Protein AF-A0A6I5A5D0-F1 (afdb_monomer)

Radius of gyration: 26.08 Å; Cα contacts (8 Å, |Δi|>4): 73; chains: 1; bounding box: 64×25×83 Å

Mean predicted aligned error: 10.05 Å

Solvent-accessible surface area (backbone atoms only — not comparable to full-atom values): 8581 Å² total; per-residue (Å²): 133,59,73,69,58,55,51,54,52,51,51,53,52,52,52,51,50,53,51,52,50,52,53,48,52,52,50,52,52,52,52,51,51,54,51,50,52,54,50,52,53,49,51,51,34,49,52,50,30,50,56,37,45,52,50,30,47,51,53,50,54,63,46,68,75,41,99,79,75,61,69,77,75,50,48,64,41,51,50,51,31,59,47,34,50,51,52,34,48,54,53,49,52,54,54,35,58,75,67,68,38,64,65,59,51,51,58,49,47,59,50,48,47,52,43,48,48,56,62,45,53,67,66,70,45,83,83,55,75,67,92,49,52,70,58,51,50,52,50,45,50,53,36,52,51,53,49,47,50,62,70,62,74,72,122

Foldseek 3Di:
DDPVVVVVVVVVVVVVVVVVVVVVVVVVVVVVVVLVVLVVQLVVLLVQLLVLLVVLLVQLVVCVVPPDDDLVSSVVSLVSNLVSLVSSLVSQCVVCVVVVPPVSNVVLVVLSVQLNVLSCVSVVCPDDDPPCSVVSSVSNVVSSVVVVCVVVVPD

pLDDT: mean 80.41, std 9.93, range [36.44, 91.69]

Nearest PDB structures (foldseek):
  3g67-assembly1_B  TM=2.832E-01  e=8.124E+00  Thermotoga maritima

Secondary structure (DSSP, 8-state):
--HHHHHHHHHHHHHHHHHHHHHHHHHHHHHHHHHHHHHHHHHHHHHHHHHHHHHHHHHHHHHHTSSS--HHHHHHHHHHHHHHHHHHHHHHHHHHHHTT-HHHHHHHHHHHHHHHHHHHHHHH-TTS--TTHHHHHHHHHHHHHHHHHHHHTT-

Organism: NCBI:txid462910

Structure (mmCIF, N/CA/C/O backbone):
data_AF-A0A6I5A5D0-F1
#
_entry.id   AF-A0A6I5A5D0-F1
#
loop_
_atom_site.group_PDB
_atom_site.id
_atom_site.type_symbol
_atom_site.label_atom_id
_atom_site.label_alt_id
_atom_site.label_comp_id
_atom_site.label_asym_id
_atom_site.label_entity_id
_atom_site.label_seq_id
_atom_site.pdbx_PDB_ins_code
_atom_site.Cartn_x
_atom_site.Cartn_y
_atom_site.Cartn_z
_atom_site.occupancy
_atom_site.B_iso_or_equiv
_atom_site.auth_seq_id
_atom_site.auth_comp_id
_atom_site.auth_asym_id
_atom_site.auth_atom_id
_atom_site.pdbx_PDB_model_num
ATOM 1 N N . MET A 1 1 ? 44.901 6.148 -52.431 1.00 57.88 1 MET A N 1
ATOM 2 C CA . MET A 1 1 ? 44.116 5.115 -51.706 1.00 57.88 1 MET A CA 1
ATOM 3 C C . MET A 1 1 ? 43.162 4.430 -52.684 1.00 57.88 1 MET A C 1
ATOM 5 O O . MET A 1 1 ? 42.390 5.134 -53.322 1.00 57.88 1 MET A O 1
ATOM 9 N N . ASN A 1 2 ? 43.260 3.104 -52.850 1.00 72.50 2 ASN A N 1
ATOM 10 C CA . ASN A 1 2 ? 42.564 2.337 -53.899 1.00 72.50 2 ASN A CA 1
ATOM 11 C C . ASN A 1 2 ? 41.031 2.332 -53.693 1.00 72.50 2 ASN A C 1
ATOM 13 O O . ASN A 1 2 ? 40.582 2.216 -52.551 1.00 72.50 2 ASN A O 1
ATOM 17 N N . ILE A 1 3 ? 40.234 2.436 -54.765 1.00 72.88 3 ILE A N 1
ATOM 18 C CA . ILE A 1 3 ? 38.753 2.523 -54.711 1.00 72.88 3 ILE A CA 1
ATOM 19 C C . ILE A 1 3 ? 38.149 1.363 -53.898 1.00 72.88 3 ILE A C 1
ATOM 21 O O . ILE A 1 3 ? 37.241 1.567 -53.094 1.00 72.88 3 ILE A O 1
ATOM 25 N N . THR A 1 4 ? 38.718 0.164 -54.019 1.00 77.25 4 THR A N 1
ATOM 26 C CA . THR A 1 4 ? 38.316 -1.038 -53.273 1.00 77.25 4 THR A CA 1
ATOM 27 C C . THR A 1 4 ? 38.498 -0.889 -51.759 1.00 77.25 4 THR A C 1
ATOM 29 O O . THR A 1 4 ? 37.617 -1.270 -50.996 1.00 77.25 4 THR A O 1
ATOM 32 N N . LYS A 1 5 ? 39.592 -0.257 -51.304 1.00 74.88 5 LYS A N 1
ATOM 33 C CA . LYS A 1 5 ? 39.852 -0.026 -49.869 1.00 74.88 5 LYS A CA 1
ATOM 34 C C . LYS A 1 5 ? 38.870 0.988 -49.267 1.00 74.88 5 LYS A C 1
ATOM 36 O O . LYS A 1 5 ? 38.440 0.807 -48.135 1.00 74.88 5 LYS A O 1
ATOM 41 N N . LYS A 1 6 ? 38.470 2.012 -50.037 1.00 76.31 6 LYS A N 1
ATOM 42 C CA . LYS A 1 6 ? 37.436 2.985 -49.628 1.00 76.31 6 LYS A CA 1
ATOM 43 C C . LYS A 1 6 ? 36.064 2.327 -49.456 1.00 76.31 6 LYS A C 1
ATOM 45 O O . LYS A 1 6 ? 35.379 2.618 -48.484 1.00 76.31 6 LYS A O 1
ATOM 50 N N . LYS A 1 7 ? 35.685 1.427 -50.373 1.00 81.81 7 LYS A N 1
ATOM 51 C CA . LYS A 1 7 ? 34.415 0.686 -50.296 1.00 81.81 7 LYS A CA 1
ATOM 52 C C . LYS A 1 7 ? 34.365 -0.238 -49.078 1.00 81.81 7 LYS A C 1
ATOM 54 O O . LYS A 1 7 ? 33.401 -0.175 -48.331 1.00 81.81 7 LYS A O 1
ATOM 59 N N . ILE A 1 8 ? 35.427 -1.010 -48.833 1.00 83.38 8 ILE A N 1
ATOM 60 C CA . ILE A 1 8 ? 35.519 -1.904 -47.663 1.00 83.38 8 ILE A CA 1
ATOM 61 C C . ILE A 1 8 ? 35.431 -1.110 -46.351 1.00 83.38 8 ILE A C 1
ATOM 63 O O . ILE A 1 8 ? 34.683 -1.488 -45.455 1.00 83.38 8 ILE A O 1
ATOM 67 N N . PHE A 1 9 ? 36.145 0.017 -46.251 1.00 84.88 9 PHE A N 1
ATOM 68 C CA . PHE A 1 9 ? 36.090 0.882 -45.070 1.00 84.88 9 PHE A CA 1
ATOM 69 C C . PHE A 1 9 ? 34.684 1.451 -44.822 1.00 84.88 9 PHE A C 1
ATOM 71 O O . PHE A 1 9 ? 34.201 1.421 -43.693 1.00 84.88 9 PHE A O 1
ATOM 78 N N . LEU A 1 10 ? 34.003 1.920 -45.873 1.00 89.56 10 LEU A N 1
ATOM 79 C CA . LEU A 1 10 ? 32.637 2.434 -45.767 1.00 89.56 10 LEU A CA 1
ATOM 80 C C . LEU A 1 10 ? 31.646 1.344 -45.332 1.00 89.56 10 LEU A C 1
ATOM 82 O O . LEU A 1 10 ? 30.800 1.601 -44.482 1.00 89.56 10 LEU A O 1
ATOM 86 N N . THR A 1 11 ? 31.770 0.127 -45.869 1.00 88.75 11 THR A N 1
ATOM 87 C CA . THR A 1 11 ? 30.938 -1.009 -45.453 1.00 88.75 11 THR A CA 1
ATOM 88 C C . THR A 1 11 ? 31.131 -1.322 -43.971 1.00 88.75 11 THR A C 1
ATOM 90 O O . THR A 1 11 ? 30.143 -1.441 -43.257 1.00 88.75 11 THR A O 1
ATOM 93 N N . LEU A 1 12 ? 32.375 -1.373 -43.482 1.00 88.38 12 LEU A N 1
ATOM 94 C CA . LEU A 1 12 ? 32.660 -1.611 -42.062 1.00 88.38 12 LEU A CA 1
ATOM 95 C C . LEU A 1 12 ? 32.083 -0.514 -41.156 1.00 88.38 12 LEU A C 1
ATOM 97 O O . LEU A 1 12 ? 31.522 -0.827 -40.108 1.00 88.38 12 LEU A O 1
ATOM 101 N N . LEU A 1 13 ? 32.175 0.754 -41.571 1.00 90.12 13 LEU A N 1
ATOM 102 C CA . LEU A 1 13 ? 31.603 1.885 -40.836 1.00 90.12 13 LEU A CA 1
ATOM 103 C C . LEU A 1 13 ? 30.073 1.776 -40.737 1.00 90.12 13 LEU A C 1
ATOM 105 O O . LEU A 1 13 ? 29.514 1.912 -39.653 1.00 90.12 13 LEU A O 1
ATOM 109 N N . ILE A 1 14 ? 29.400 1.486 -41.856 1.00 91.19 14 ILE A N 1
ATOM 110 C CA . ILE A 1 14 ? 27.941 1.316 -41.895 1.00 91.19 14 ILE A CA 1
ATOM 111 C C . ILE A 1 14 ? 27.522 0.129 -41.025 1.00 91.19 14 ILE A C 1
ATOM 113 O O . ILE A 1 14 ? 26.602 0.260 -40.223 1.00 91.19 14 ILE A O 1
ATOM 117 N N . THR A 1 15 ? 28.211 -1.010 -41.132 1.00 91.19 15 THR A N 1
ATOM 118 C CA . THR A 1 15 ? 27.934 -2.187 -40.301 1.00 91.19 15 THR A CA 1
ATOM 119 C C . THR A 1 15 ? 28.094 -1.871 -38.813 1.00 91.19 15 THR A C 1
ATOM 121 O O . THR A 1 15 ? 27.220 -2.230 -38.029 1.00 91.19 15 THR A O 1
ATOM 124 N N . ALA A 1 16 ? 29.145 -1.147 -38.416 1.00 88.94 16 ALA A N 1
ATOM 125 C CA . ALA A 1 16 ? 29.338 -0.729 -37.028 1.00 88.94 16 ALA A CA 1
ATOM 126 C C . ALA A 1 16 ? 28.218 0.205 -36.535 1.00 88.94 16 ALA A C 1
ATOM 128 O O . ALA A 1 16 ? 27.713 0.020 -35.427 1.00 88.94 16 ALA A O 1
ATOM 129 N N . CYS A 1 17 ? 27.775 1.161 -37.360 1.00 86.62 17 CYS A N 1
ATOM 130 C CA . CYS A 1 17 ? 26.639 2.027 -37.036 1.00 86.62 17 CYS A CA 1
ATOM 131 C C . CYS A 1 17 ? 25.333 1.239 -36.877 1.00 86.62 17 CYS A C 1
ATOM 133 O O . CYS A 1 17 ? 24.607 1.465 -35.913 1.00 86.62 17 CYS A O 1
ATOM 135 N N . VAL A 1 18 ? 25.040 0.297 -37.779 1.00 91.38 18 VAL A N 1
ATOM 136 C CA . VAL A 1 18 ? 23.834 -0.541 -37.691 1.00 91.38 18 VAL A CA 1
ATOM 137 C C . VAL A 1 18 ? 23.863 -1.397 -36.427 1.00 91.38 18 VAL A C 1
ATOM 139 O O . VAL A 1 18 ? 22.879 -1.419 -35.696 1.00 91.38 18 VAL A O 1
ATOM 142 N N . ILE A 1 19 ? 24.995 -2.038 -36.116 1.00 90.88 19 ILE A N 1
ATOM 143 C CA . ILE A 1 19 ? 25.152 -2.817 -34.879 1.00 90.88 19 ILE A CA 1
ATOM 144 C C . ILE A 1 19 ? 24.943 -1.921 -33.652 1.00 90.88 19 ILE A C 1
ATOM 146 O O . ILE A 1 19 ? 24.198 -2.291 -32.749 1.00 90.88 19 ILE A O 1
ATOM 150 N N . SER A 1 20 ? 25.545 -0.728 -33.624 1.00 87.12 20 SER A N 1
ATOM 151 C CA . SER A 1 20 ? 25.390 0.222 -32.516 1.00 87.12 20 SER A CA 1
ATOM 152 C C . SER A 1 20 ? 23.936 0.665 -32.319 1.00 87.12 20 SER A C 1
ATOM 154 O O . SER A 1 20 ? 23.464 0.710 -31.181 1.00 87.12 20 SER A O 1
ATOM 156 N N . LEU A 1 21 ? 23.204 0.922 -33.407 1.00 85.62 21 LEU A N 1
ATOM 157 C CA . LEU A 1 21 ? 21.776 1.233 -33.353 1.00 85.62 21 LEU A CA 1
ATOM 158 C C . LEU A 1 21 ? 20.966 0.045 -32.827 1.00 85.62 21 LEU A C 1
ATOM 160 O O . LEU A 1 21 ? 20.177 0.225 -31.906 1.00 85.62 21 LEU A O 1
ATOM 164 N N . MET A 1 22 ? 21.204 -1.169 -33.335 1.00 89.62 22 MET A N 1
ATOM 165 C CA . MET A 1 22 ? 20.492 -2.369 -32.879 1.00 89.62 22 MET A CA 1
ATOM 166 C C . MET A 1 22 ? 20.720 -2.644 -31.389 1.00 89.62 22 MET A C 1
ATOM 168 O O . MET A 1 22 ? 19.763 -2.907 -30.665 1.00 89.62 22 MET A O 1
ATOM 172 N N . VAL A 1 23 ? 21.966 -2.540 -30.915 1.00 89.12 23 VAL A N 1
ATOM 173 C CA . VAL A 1 23 ? 22.295 -2.688 -29.489 1.00 89.12 23 VAL A CA 1
ATOM 174 C C . VAL A 1 23 ? 21.584 -1.619 -28.660 1.00 89.12 23 VAL A C 1
ATOM 176 O O . VAL A 1 23 ? 21.007 -1.945 -27.627 1.00 89.12 23 VAL A O 1
ATOM 179 N N . SER A 1 24 ? 21.555 -0.369 -29.130 1.00 85.62 24 SER A N 1
ATOM 180 C CA . SER A 1 24 ? 20.855 0.718 -28.433 1.00 85.62 24 SER A CA 1
ATOM 181 C C . SER A 1 24 ? 19.353 0.446 -28.327 1.00 85.62 24 SER A C 1
ATOM 183 O O . SER A 1 24 ? 18.794 0.562 -27.243 1.00 85.62 24 SER A O 1
ATOM 185 N N . THR A 1 25 ? 18.704 0.007 -29.411 1.00 80.81 25 THR A N 1
ATOM 186 C CA . THR A 1 25 ? 17.271 -0.327 -29.408 1.00 80.81 25 THR A CA 1
ATOM 187 C C . THR A 1 25 ? 16.954 -1.503 -28.483 1.00 80.81 25 THR A C 1
ATOM 189 O O . THR A 1 25 ? 15.971 -1.449 -27.747 1.00 80.81 25 THR A O 1
ATOM 192 N N . ILE A 1 26 ? 17.792 -2.548 -28.473 1.00 86.50 26 ILE A N 1
ATOM 193 C CA . ILE A 1 26 ? 17.627 -3.695 -27.565 1.00 86.50 26 ILE A CA 1
ATOM 194 C C . ILE A 1 26 ? 17.749 -3.246 -26.105 1.00 86.50 26 ILE A C 1
ATOM 196 O O . ILE A 1 26 ? 16.924 -3.638 -25.281 1.00 86.50 26 ILE A O 1
ATOM 200 N N . LEU A 1 27 ? 18.739 -2.409 -25.787 1.00 79.44 27 LEU A N 1
ATOM 201 C CA . LEU A 1 27 ? 18.918 -1.870 -24.438 1.00 79.44 27 LEU A CA 1
ATOM 202 C C . LEU A 1 27 ? 17.738 -0.988 -24.017 1.00 79.44 27 LEU A C 1
ATOM 204 O O . LEU A 1 27 ? 17.245 -1.143 -22.904 1.00 79.44 27 LEU A O 1
ATOM 208 N N . SER A 1 28 ? 17.244 -0.114 -24.899 1.00 77.81 28 SER A N 1
ATOM 209 C CA . SER A 1 28 ? 16.053 0.701 -24.633 1.00 77.81 28 SER A CA 1
ATOM 210 C C . SER A 1 28 ? 14.825 -0.162 -24.349 1.00 77.81 28 SER A C 1
ATOM 212 O O . SER A 1 28 ? 14.140 0.076 -23.359 1.00 77.81 28 SER A O 1
ATOM 214 N N . PHE A 1 29 ? 14.591 -1.204 -25.151 1.00 77.06 29 PHE A N 1
ATOM 215 C CA . PHE A 1 29 ? 13.474 -2.127 -24.948 1.00 77.06 29 PHE A CA 1
ATOM 216 C C . PHE A 1 29 ? 13.586 -2.901 -23.626 1.00 77.06 29 PHE A C 1
ATOM 218 O O . PHE A 1 29 ? 12.603 -3.064 -22.904 1.00 77.06 29 PHE A O 1
ATOM 225 N N . GLN A 1 30 ? 14.787 -3.370 -23.275 1.00 75.69 30 GLN A N 1
ATOM 226 C CA . GLN A 1 30 ? 15.018 -4.037 -21.991 1.00 75.69 30 GLN A CA 1
ATOM 227 C C . GLN A 1 30 ? 14.786 -3.090 -20.809 1.00 75.69 30 GLN A C 1
ATOM 229 O O . GLN A 1 30 ? 14.160 -3.488 -19.829 1.00 75.69 30 GLN A O 1
ATOM 234 N N . LEU A 1 31 ? 15.247 -1.841 -20.911 1.00 80.00 31 LEU A N 1
ATOM 235 C CA . LEU A 1 31 ? 15.060 -0.827 -19.876 1.00 80.00 31 LEU A CA 1
ATOM 236 C C . LEU A 1 31 ? 13.575 -0.486 -19.681 1.00 80.00 31 LEU A C 1
ATOM 238 O O . LEU A 1 31 ? 13.102 -0.413 -18.551 1.00 80.00 31 LEU A O 1
ATOM 242 N N . GLU A 1 32 ? 12.832 -0.325 -20.775 1.00 77.75 32 GLU A N 1
ATOM 243 C CA . GLU A 1 32 ? 11.390 -0.073 -20.749 1.00 77.75 32 GLU A CA 1
ATOM 244 C C . GLU A 1 32 ? 10.626 -1.235 -20.107 1.00 77.75 32 GLU A C 1
ATOM 246 O O . GLU A 1 32 ? 9.801 -1.020 -19.219 1.00 77.75 32 GLU A O 1
ATOM 251 N N . ARG A 1 33 ? 10.972 -2.477 -20.463 1.00 73.31 33 ARG A N 1
ATOM 252 C CA . ARG A 1 33 ? 10.374 -3.670 -19.857 1.00 73.31 33 ARG A CA 1
ATOM 253 C C . ARG A 1 33 ? 10.623 -3.745 -18.348 1.00 73.31 33 ARG A C 1
ATOM 255 O O . ARG A 1 33 ? 9.686 -4.014 -17.603 1.00 73.31 33 ARG A O 1
ATOM 262 N N . VAL A 1 34 ? 11.855 -3.502 -17.895 1.00 79.88 34 VAL A N 1
ATOM 263 C CA . VAL A 1 34 ? 12.193 -3.503 -16.458 1.00 79.88 34 VAL A CA 1
ATOM 264 C C . VAL A 1 34 ? 11.440 -2.396 -15.719 1.00 79.88 34 VAL A C 1
ATOM 266 O O . VAL A 1 34 ? 10.910 -2.634 -14.637 1.00 79.88 34 VAL A O 1
ATOM 269 N N . ASN A 1 35 ? 11.335 -1.205 -16.313 1.00 78.81 35 ASN A N 1
ATOM 270 C CA . ASN A 1 35 ? 10.581 -0.099 -15.726 1.00 78.81 35 ASN A CA 1
ATOM 271 C C . ASN A 1 35 ? 9.082 -0.414 -15.608 1.00 78.81 35 ASN A C 1
ATOM 273 O O . ASN A 1 35 ? 8.486 -0.093 -14.582 1.00 78.81 35 ASN A O 1
ATOM 277 N N . SER A 1 36 ? 8.492 -1.056 -16.623 1.00 79.00 36 SER A N 1
ATOM 278 C CA . SER A 1 36 ? 7.094 -1.507 -16.590 1.00 79.00 36 SER A CA 1
ATOM 279 C C . SER A 1 36 ? 6.866 -2.516 -15.467 1.00 79.00 36 SER A C 1
ATOM 281 O O . SER A 1 36 ? 5.967 -2.325 -14.659 1.00 79.00 36 SER A O 1
ATOM 283 N N . GLN A 1 37 ? 7.719 -3.541 -15.355 1.00 83.94 37 GLN A N 1
ATOM 284 C CA . GLN A 1 37 ? 7.596 -4.561 -14.308 1.00 83.94 37 GLN A CA 1
ATOM 285 C C . GLN A 1 37 ? 7.706 -3.964 -12.900 1.00 83.94 37 GLN A C 1
ATOM 287 O O . GLN A 1 37 ? 6.896 -4.275 -12.035 1.00 83.94 37 GLN A O 1
ATOM 292 N N . GLN A 1 38 ? 8.660 -3.055 -12.682 1.00 82.25 38 GLN A N 1
ATOM 293 C CA . GLN A 1 38 ? 8.787 -2.344 -11.406 1.00 82.25 38 GLN A CA 1
ATOM 294 C C . GLN A 1 38 ? 7.554 -1.485 -11.099 1.00 82.25 38 GLN A C 1
ATOM 296 O O . GLN A 1 38 ? 7.159 -1.365 -9.943 1.00 82.25 38 GLN A O 1
ATOM 301 N N . SER A 1 39 ? 6.946 -0.874 -12.118 1.00 82.62 39 SER A N 1
ATOM 302 C CA . SER A 1 39 ? 5.705 -0.116 -11.945 1.00 82.62 39 SER A CA 1
ATOM 303 C C . SER A 1 39 ? 4.546 -1.021 -11.528 1.00 82.62 39 SER A C 1
ATOM 305 O O . SER A 1 39 ? 3.801 -0.668 -10.618 1.00 82.62 39 SER A O 1
ATOM 307 N N . ASP A 1 40 ? 4.418 -2.194 -12.152 1.00 86.38 40 ASP A N 1
ATOM 308 C CA . ASP A 1 40 ? 3.376 -3.170 -11.824 1.00 86.38 40 ASP A CA 1
ATOM 309 C C . ASP A 1 40 ? 3.545 -3.713 -10.398 1.00 86.38 40 ASP A C 1
ATOM 311 O O . ASP A 1 40 ? 2.580 -3.757 -9.639 1.00 86.38 40 ASP A O 1
ATOM 315 N N . GLU A 1 41 ? 4.773 -4.060 -9.997 1.00 85.94 41 GLU A N 1
ATOM 316 C CA . GLU A 1 41 ? 5.091 -4.507 -8.632 1.00 85.94 41 GLU A CA 1
ATOM 317 C C . GLU A 1 41 ? 4.764 -3.435 -7.583 1.00 85.94 41 GLU A C 1
ATOM 319 O O . GLU A 1 41 ? 4.192 -3.734 -6.530 1.00 85.94 41 GLU A O 1
ATOM 324 N N . LEU A 1 42 ? 5.085 -2.168 -7.873 1.00 85.38 42 LEU A N 1
ATOM 325 C CA . LEU A 1 42 ? 4.752 -1.055 -6.989 1.00 85.38 42 LEU A CA 1
ATOM 326 C C . LEU A 1 42 ? 3.236 -0.917 -6.832 1.00 85.38 42 LEU A C 1
ATOM 328 O O . LEU A 1 42 ? 2.756 -0.848 -5.701 1.00 85.38 42 LEU A O 1
ATOM 332 N N . ASN A 1 43 ? 2.492 -0.945 -7.939 1.00 86.31 43 ASN A N 1
ATOM 333 C CA . ASN A 1 43 ? 1.034 -0.833 -7.937 1.00 86.31 43 ASN A CA 1
ATOM 334 C C . ASN A 1 43 ? 0.369 -1.995 -7.189 1.00 86.31 43 ASN A C 1
ATOM 336 O O . ASN A 1 43 ? -0.498 -1.763 -6.351 1.00 86.31 43 ASN A O 1
ATOM 340 N N . GLN A 1 44 ? 0.821 -3.231 -7.412 1.00 88.94 44 GLN A N 1
ATOM 341 C CA . GLN A 1 44 ? 0.308 -4.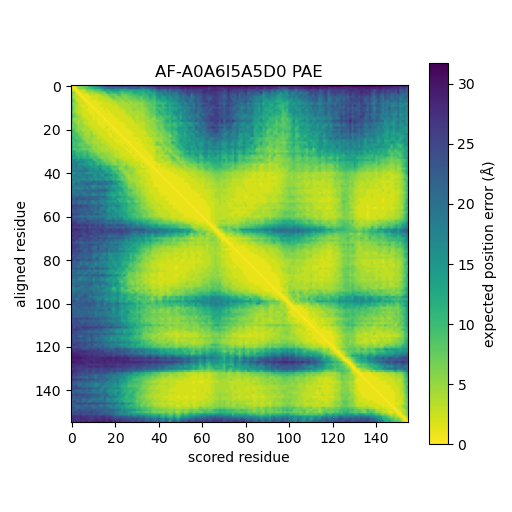407 -6.702 1.00 88.94 44 GLN A CA 1
ATOM 342 C C . GLN A 1 44 ? 0.577 -4.325 -5.197 1.00 88.94 44 GLN A C 1
ATOM 344 O O . GLN A 1 44 ? -0.307 -4.599 -4.386 1.00 88.94 44 GLN A O 1
ATOM 349 N N . SER A 1 45 ? 1.786 -3.912 -4.801 1.00 88.81 45 SER A N 1
ATOM 350 C CA . SER A 1 45 ? 2.115 -3.739 -3.382 1.00 88.81 45 SER A CA 1
ATOM 351 C C . SER A 1 45 ? 1.291 -2.628 -2.725 1.00 88.81 45 SER A C 1
ATOM 353 O O . SER A 1 45 ? 0.913 -2.749 -1.562 1.00 88.81 45 SER A O 1
ATOM 355 N N . MET A 1 46 ? 0.978 -1.572 -3.482 1.00 88.62 46 MET A N 1
ATOM 356 C CA . MET A 1 46 ? 0.145 -0.460 -3.040 1.00 88.62 46 MET A CA 1
ATOM 357 C C . MET A 1 46 ? -1.303 -0.901 -2.820 1.00 88.62 46 MET A C 1
ATOM 359 O O . MET A 1 46 ? -1.874 -0.660 -1.759 1.00 88.62 46 MET A O 1
ATOM 363 N N . GLU A 1 47 ? -1.884 -1.595 -3.798 1.00 90.00 47 GLU A N 1
ATOM 364 C CA . GLU A 1 47 ? -3.239 -2.136 -3.707 1.00 90.00 47 GLU A CA 1
ATOM 365 C C . GLU A 1 47 ? -3.357 -3.128 -2.542 1.00 90.00 47 GLU A C 1
ATOM 367 O O . GLU A 1 47 ? -4.290 -3.051 -1.742 1.00 90.00 47 GLU A O 1
ATOM 372 N N . SER A 1 48 ? -2.361 -4.003 -2.378 1.00 90.06 48 SER A N 1
ATOM 373 C CA . SER A 1 48 ? -2.289 -4.928 -1.246 1.00 90.06 48 SER A CA 1
ATOM 374 C C . SER A 1 48 ? -2.250 -4.196 0.098 1.00 90.06 48 SER A C 1
ATOM 376 O O . SER A 1 48 ? -2.933 -4.617 1.034 1.00 90.06 48 SER A O 1
ATOM 378 N N . LEU A 1 49 ? -1.475 -3.111 0.211 1.00 90.06 49 LEU A N 1
ATOM 379 C CA . LEU A 1 49 ? -1.422 -2.286 1.418 1.00 90.06 49 LEU A CA 1
ATOM 380 C C . LEU A 1 49 ? -2.793 -1.676 1.724 1.00 90.06 49 LEU A C 1
ATOM 382 O O . LEU A 1 49 ? -3.267 -1.793 2.853 1.00 90.06 49 LEU A O 1
ATOM 386 N N . TYR A 1 50 ? -3.447 -1.074 0.728 1.00 91.69 50 TYR A N 1
ATOM 387 C CA . TYR A 1 50 ? -4.759 -0.448 0.908 1.00 91.69 50 TYR A CA 1
ATOM 388 C C . TYR A 1 50 ? -5.798 -1.457 1.368 1.00 91.69 50 TYR A C 1
ATOM 390 O O . TYR A 1 50 ? -6.425 -1.250 2.403 1.00 91.69 50 TYR A O 1
ATOM 398 N N . ASN A 1 51 ? -5.914 -2.580 0.663 1.00 90.62 51 ASN A N 1
ATOM 399 C CA . ASN A 1 51 ? -6.884 -3.618 0.990 1.00 90.62 51 ASN A CA 1
ATOM 400 C C . ASN A 1 51 ? -6.660 -4.187 2.398 1.00 90.62 51 ASN A C 1
ATOM 402 O O . ASN A 1 51 ? -7.618 -4.451 3.124 1.00 90.62 51 ASN A O 1
ATOM 406 N N . THR A 1 52 ? -5.400 -4.353 2.808 1.00 90.31 52 THR A N 1
ATOM 407 C CA . THR A 1 52 ? -5.073 -4.911 4.127 1.00 90.31 52 THR A CA 1
ATOM 408 C C . THR A 1 52 ? -5.396 -3.930 5.251 1.00 90.31 52 THR A C 1
ATOM 410 O O . THR A 1 52 ? -6.043 -4.318 6.222 1.00 90.31 52 THR A O 1
ATOM 413 N N . VAL A 1 53 ? -5.015 -2.656 5.110 1.00 89.06 53 VAL A N 1
ATOM 414 C CA . VAL A 1 53 ? -5.300 -1.632 6.127 1.00 89.06 53 VAL A CA 1
ATOM 415 C C . VAL A 1 53 ? -6.798 -1.328 6.191 1.00 89.06 53 VAL A C 1
ATOM 417 O O . VAL A 1 53 ? -7.335 -1.180 7.283 1.00 89.06 53 VAL A O 1
ATOM 420 N N . GLU A 1 54 ? -7.512 -1.304 5.062 1.00 91.62 54 GLU A N 1
ATOM 421 C CA . GLU A 1 54 ? -8.977 -1.172 5.057 1.00 91.62 54 GLU A CA 1
ATOM 422 C C . GLU A 1 54 ? -9.672 -2.346 5.746 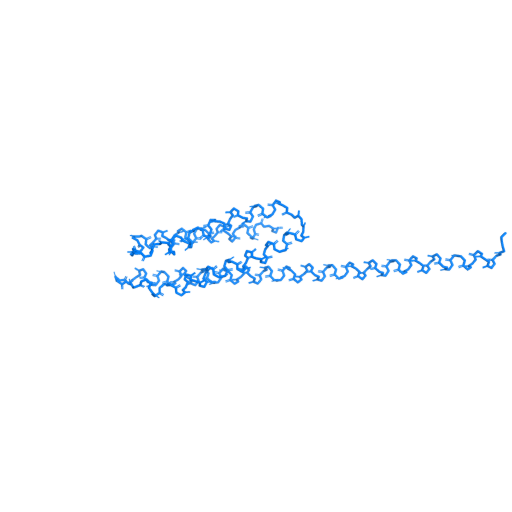1.00 91.62 54 GLU A C 1
ATOM 424 O O . GLU A 1 54 ? -10.631 -2.143 6.487 1.00 91.62 54 GLU A O 1
ATOM 429 N N . SER A 1 55 ? -9.196 -3.571 5.515 1.00 88.94 55 SER A N 1
ATOM 430 C CA . SER A 1 55 ? -9.702 -4.760 6.202 1.00 88.94 55 SER A CA 1
ATOM 431 C C . SER A 1 55 ? -9.470 -4.667 7.712 1.00 88.94 55 SER A C 1
ATOM 433 O O . SER A 1 55 ? -10.370 -4.955 8.496 1.00 88.94 55 SER A O 1
ATOM 435 N N . HIS A 1 56 ? -8.297 -4.181 8.129 1.00 88.31 56 HIS A N 1
ATOM 436 C CA . HIS A 1 56 ? -8.011 -3.927 9.536 1.00 88.31 56 HIS A CA 1
ATOM 437 C C . HIS A 1 56 ? -8.930 -2.857 10.131 1.00 88.31 56 HIS A C 1
ATOM 439 O O . HIS A 1 56 ? -9.514 -3.104 11.179 1.00 88.31 56 HIS A O 1
ATOM 445 N N . ILE A 1 57 ? -9.133 -1.724 9.448 1.00 88.69 57 ILE A N 1
ATOM 446 C CA . ILE A 1 57 ? -10.079 -0.678 9.872 1.00 88.69 57 ILE A CA 1
ATOM 447 C C . ILE A 1 57 ? -11.480 -1.264 10.072 1.00 88.69 57 ILE A C 1
ATOM 449 O O . ILE A 1 57 ? -12.077 -1.031 11.116 1.00 88.69 57 ILE A O 1
ATOM 453 N N . LYS A 1 58 ? -11.985 -2.054 9.117 1.00 88.75 58 LYS A N 1
ATOM 454 C CA . LYS A 1 58 ? -13.310 -2.687 9.224 1.00 88.75 58 LYS A CA 1
ATOM 455 C C . LYS A 1 58 ? -13.401 -3.635 10.415 1.00 88.75 58 LYS A C 1
ATOM 457 O O . LYS A 1 58 ? -14.376 -3.588 11.150 1.00 88.75 58 LYS A O 1
ATOM 462 N N . ALA A 1 59 ? -12.371 -4.449 10.640 1.00 86.06 59 ALA A N 1
ATOM 463 C CA . ALA A 1 59 ? -12.324 -5.328 11.804 1.00 86.06 59 ALA A CA 1
ATOM 464 C C . ALA A 1 59 ? -12.346 -4.529 13.117 1.00 86.06 59 ALA A C 1
ATOM 466 O O . ALA A 1 59 ? -13.030 -4.915 14.058 1.00 86.06 59 ALA A O 1
ATOM 467 N N . LEU A 1 60 ? -11.638 -3.396 13.179 1.00 85.12 60 LEU A N 1
ATOM 468 C CA . LEU A 1 60 ? -11.686 -2.503 14.336 1.00 85.12 60 LEU A CA 1
ATOM 469 C C . LEU A 1 60 ? -13.077 -1.883 14.528 1.00 85.12 60 LEU A C 1
ATOM 471 O O . LEU A 1 60 ? -13.531 -1.803 15.662 1.00 85.12 60 LEU A O 1
ATOM 475 N N . GLU A 1 61 ? -13.758 -1.474 13.455 1.00 88.06 61 GLU A N 1
ATOM 476 C CA . GLU A 1 61 ? -15.132 -0.951 13.513 1.00 88.06 61 GLU A CA 1
ATOM 477 C C . GLU A 1 61 ? -16.119 -1.998 14.037 1.00 88.06 61 GLU A C 1
ATOM 479 O O . GLU A 1 61 ? -16.887 -1.707 14.947 1.00 88.06 61 GLU A O 1
ATOM 484 N N . GLU A 1 62 ? -16.053 -3.229 13.524 1.00 86.75 62 GLU A N 1
ATOM 485 C CA . GLU A 1 62 ? -16.900 -4.338 13.983 1.00 86.75 62 GLU A CA 1
ATOM 486 C C . GLU A 1 62 ? -16.666 -4.669 15.462 1.00 86.75 62 GLU A C 1
ATOM 488 O O . GLU A 1 62 ? -17.598 -5.017 16.182 1.00 86.75 62 GLU A O 1
ATOM 493 N N . ILE A 1 63 ? -15.419 -4.560 15.921 1.00 82.12 63 ILE A N 1
ATOM 494 C CA . ILE A 1 63 ? -15.035 -4.837 17.307 1.00 82.12 63 ILE A CA 1
ATOM 495 C C . ILE A 1 63 ? -15.413 -3.683 18.243 1.00 82.12 63 ILE A C 1
ATOM 497 O O . ILE A 1 63 ? -15.725 -3.920 19.407 1.00 82.12 63 ILE A O 1
ATOM 501 N N . ASN A 1 64 ? -15.423 -2.447 17.746 1.00 81.38 64 ASN A N 1
ATOM 502 C CA . ASN A 1 64 ? -15.846 -1.269 18.501 1.00 81.38 64 ASN A CA 1
ATOM 503 C C . ASN A 1 64 ? -17.335 -1.303 18.872 1.00 81.38 64 ASN A C 1
ATOM 505 O O . ASN A 1 64 ? -17.723 -0.741 19.892 1.00 81.38 64 ASN A O 1
ATOM 509 N N . ASP A 1 65 ? -18.149 -2.014 18.088 1.00 79.50 65 ASP A N 1
ATOM 510 C CA . ASP A 1 65 ? -19.561 -2.264 18.388 1.00 79.50 65 ASP A CA 1
ATOM 511 C C . ASP A 1 65 ? -19.768 -3.341 19.483 1.00 79.50 65 ASP A C 1
ATOM 513 O O . ASP A 1 65 ? -20.906 -3.621 19.871 1.00 79.50 65 ASP A O 1
ATOM 517 N N . ILE A 1 66 ? -18.693 -3.961 19.992 1.00 80.19 66 ILE A N 1
ATOM 518 C CA . ILE A 1 66 ? -18.730 -4.996 21.034 1.00 80.19 66 ILE A CA 1
ATOM 519 C C . ILE A 1 66 ? -18.339 -4.383 22.388 1.00 80.19 66 ILE A C 1
ATOM 521 O O . ILE A 1 66 ? -17.226 -3.889 22.558 1.00 80.19 66 ILE A O 1
ATOM 525 N N . ASP A 1 67 ? -19.227 -4.490 23.385 1.00 66.69 67 ASP A N 1
ATOM 526 C CA . ASP A 1 67 ? -19.040 -3.921 24.736 1.00 66.69 67 ASP A CA 1
ATOM 527 C C . ASP A 1 67 ? -17.736 -4.377 25.431 1.00 66.69 67 ASP A C 1
ATOM 529 O O . ASP A 1 67 ? -17.107 -3.622 26.179 1.00 66.69 67 ASP A O 1
ATOM 533 N N . GLU A 1 68 ? -17.313 -5.620 25.188 1.00 70.56 68 GLU A N 1
ATOM 534 C CA . GLU A 1 68 ? -16.056 -6.182 25.678 1.00 70.56 68 GLU A CA 1
ATOM 535 C C . GLU A 1 68 ? -15.389 -7.020 24.585 1.00 70.56 68 GLU A C 1
ATOM 537 O O . GLU A 1 68 ? -15.909 -8.060 24.180 1.00 70.56 68 GLU A O 1
ATOM 542 N N . TYR A 1 69 ? -14.213 -6.588 24.128 1.00 71.94 69 TYR A N 1
ATOM 543 C CA . TYR A 1 69 ? -13.396 -7.339 23.180 1.00 71.94 69 TYR A CA 1
ATOM 544 C C . TYR A 1 69 ? -12.032 -7.699 23.767 1.00 71.94 69 TYR A C 1
ATOM 546 O O . TYR A 1 69 ? -11.458 -6.965 24.577 1.00 71.94 69 TYR A O 1
ATOM 554 N N . GLU A 1 70 ? -11.493 -8.835 23.328 1.00 73.75 70 GLU A N 1
ATOM 555 C CA . GLU A 1 70 ? -10.125 -9.240 23.634 1.00 73.75 70 GLU A CA 1
ATOM 556 C C . GLU A 1 70 ? -9.168 -8.714 22.561 1.00 73.75 70 GLU A C 1
ATOM 558 O O . GLU A 1 70 ? -9.421 -8.832 21.362 1.00 73.75 70 GLU A O 1
ATOM 563 N N . PHE A 1 71 ? -8.017 -8.185 22.976 1.00 73.12 71 PHE A N 1
ATOM 564 C CA . PHE A 1 71 ? -6.983 -7.707 22.050 1.00 73.12 71 PHE A CA 1
ATOM 565 C C . PHE A 1 71 ? -6.533 -8.786 21.045 1.00 73.12 71 PHE A C 1
ATOM 567 O O . PHE A 1 71 ? -6.270 -8.492 19.877 1.00 73.12 71 PHE A O 1
ATOM 574 N N . ASN A 1 72 ? -6.524 -10.054 21.470 1.00 78.06 72 ASN A N 1
ATOM 575 C CA . ASN A 1 72 ? -6.186 -11.205 20.626 1.00 78.06 72 ASN A CA 1
ATOM 576 C C . ASN A 1 72 ? -7.083 -11.325 19.381 1.00 78.06 72 ASN A C 1
ATOM 578 O O . ASN A 1 72 ? -6.668 -11.915 18.386 1.00 78.06 72 ASN A O 1
ATOM 582 N N . THR A 1 73 ? -8.292 -10.756 19.406 1.00 78.06 73 THR A N 1
ATOM 583 C CA . THR A 1 73 ? -9.201 -10.713 18.253 1.00 78.06 73 THR A CA 1
ATOM 584 C C . THR A 1 73 ? -8.707 -9.744 17.171 1.00 78.06 73 THR A C 1
ATOM 586 O O . THR A 1 73 ? -8.882 -10.003 15.983 1.00 78.06 73 THR A O 1
ATOM 589 N N . ILE A 1 74 ? -8.037 -8.657 17.563 1.00 76.62 74 ILE A N 1
ATOM 590 C CA . ILE A 1 74 ? -7.512 -7.615 16.663 1.00 76.62 74 ILE A CA 1
ATOM 591 C C . ILE A 1 74 ? -6.106 -7.965 16.156 1.00 76.62 74 ILE A C 1
ATOM 593 O O . ILE A 1 74 ? -5.729 -7.616 15.034 1.00 76.62 74 ILE A O 1
ATOM 597 N N . GLN A 1 75 ? -5.329 -8.671 16.975 1.00 80.56 75 GLN A N 1
ATOM 598 C CA . GLN A 1 75 ? -3.910 -8.942 16.757 1.00 80.56 75 GLN A CA 1
ATOM 599 C C . GLN A 1 75 ? -3.561 -9.506 15.354 1.00 80.56 75 GLN A C 1
ATOM 601 O O . GLN A 1 75 ? -2.598 -9.017 14.755 1.00 80.56 75 GLN A O 1
ATOM 606 N N . PRO A 1 76 ? -4.319 -10.453 14.756 1.00 84.38 76 PRO A N 1
ATOM 607 C CA . PRO A 1 76 ? -4.029 -10.940 13.403 1.00 84.38 76 PRO A CA 1
ATOM 608 C C . PRO A 1 76 ? -4.150 -9.854 12.323 1.00 84.38 76 PRO A C 1
ATOM 610 O O . PRO A 1 76 ? -3.328 -9.791 11.409 1.00 84.38 76 PRO A O 1
ATOM 613 N N . PHE A 1 77 ? -5.150 -8.973 12.429 1.00 82.69 77 PHE A N 1
ATOM 614 C CA . PHE A 1 77 ? -5.371 -7.886 11.469 1.00 82.69 77 PHE A CA 1
ATOM 615 C C . PHE A 1 77 ? -4.272 -6.824 11.552 1.00 82.69 77 PHE A C 1
ATOM 617 O O . PHE A 1 77 ? -3.806 -6.320 10.525 1.00 82.69 77 PHE A O 1
ATOM 624 N N . LEU A 1 78 ? -3.821 -6.537 12.775 1.00 82.50 78 LEU A N 1
ATOM 625 C CA . LEU A 1 78 ? -2.699 -5.644 13.024 1.00 82.50 78 LEU A CA 1
ATOM 626 C C . LEU A 1 78 ? -1.410 -6.187 12.393 1.00 82.50 78 LEU A C 1
ATOM 628 O O . LEU A 1 78 ? -0.740 -5.470 11.652 1.00 82.50 78 LEU A O 1
ATOM 632 N N . TYR A 1 79 ? -1.076 -7.460 12.627 1.00 86.44 79 TYR A N 1
ATOM 633 C CA . TYR A 1 79 ? 0.135 -8.052 12.050 1.00 86.44 79 TYR A CA 1
ATOM 634 C C . TYR A 1 79 ? 0.108 -8.095 10.526 1.00 86.44 79 TYR A C 1
ATOM 636 O O . TYR A 1 79 ? 1.114 -7.757 9.904 1.00 86.44 79 TYR A O 1
ATOM 644 N N . ASN A 1 80 ? -1.033 -8.432 9.922 1.00 86.94 80 ASN A N 1
ATOM 645 C CA . ASN A 1 80 ? -1.176 -8.399 8.468 1.00 86.94 80 ASN A CA 1
ATOM 646 C C . ASN A 1 80 ? -0.939 -6.983 7.918 1.00 86.94 80 ASN A C 1
ATOM 648 O O . ASN A 1 80 ? -0.234 -6.816 6.924 1.00 86.94 80 ASN A O 1
ATOM 652 N N . SER A 1 81 ? -1.461 -5.955 8.593 1.00 86.06 81 SER A N 1
ATOM 653 C CA . SER A 1 81 ? -1.252 -4.553 8.203 1.00 86.06 81 SER A CA 1
ATOM 654 C C . SER A 1 81 ? 0.213 -4.130 8.324 1.00 86.06 81 SER A C 1
ATOM 656 O O . SER A 1 81 ? 0.754 -3.499 7.414 1.00 86.06 81 SER A O 1
ATOM 658 N N . LEU A 1 82 ? 0.879 -4.523 9.416 1.00 87.00 82 LEU A N 1
ATOM 659 C CA . LEU A 1 82 ? 2.303 -4.266 9.644 1.00 87.00 82 LEU A CA 1
ATOM 660 C C . LEU A 1 82 ? 3.211 -5.011 8.653 1.00 87.00 82 LEU A C 1
ATOM 662 O O . LEU A 1 82 ? 4.296 -4.523 8.331 1.00 87.00 82 LEU A O 1
ATOM 666 N N . ASP A 1 83 ? 2.801 -6.178 8.163 1.00 89.62 83 ASP A N 1
ATOM 667 C CA . ASP A 1 83 ? 3.538 -6.907 7.132 1.00 89.62 83 ASP A CA 1
ATOM 668 C C . ASP A 1 83 ? 3.350 -6.265 5.750 1.00 89.62 83 ASP A C 1
ATOM 670 O O . ASP A 1 83 ? 4.327 -5.968 5.059 1.00 89.62 83 ASP A O 1
ATOM 674 N N . ALA A 1 84 ? 2.108 -5.925 5.388 1.00 87.31 84 ALA A N 1
ATOM 675 C CA . ALA A 1 84 ? 1.791 -5.266 4.123 1.00 87.31 84 ALA A CA 1
ATOM 676 C C . ALA A 1 84 ? 2.529 -3.925 3.966 1.00 87.31 84 ALA A C 1
ATOM 678 O O . ALA A 1 84 ? 3.102 -3.643 2.909 1.00 87.31 84 ALA A O 1
ATOM 679 N N . ILE A 1 85 ? 2.582 -3.118 5.031 1.00 86.56 85 ILE A N 1
ATOM 680 C CA . ILE A 1 85 ? 3.283 -1.828 5.016 1.00 86.56 85 ILE A CA 1
ATOM 681 C C . ILE A 1 85 ? 4.803 -2.007 4.880 1.00 86.56 85 ILE A C 1
ATOM 683 O O . ILE A 1 85 ? 5.429 -1.291 4.097 1.00 86.56 85 ILE A O 1
ATOM 687 N N . LYS A 1 86 ? 5.406 -3.004 5.547 1.00 87.19 86 LYS A N 1
ATOM 688 C CA . LYS A 1 86 ? 6.838 -3.331 5.397 1.00 87.19 86 LYS A CA 1
ATOM 689 C C . LYS A 1 86 ? 7.169 -3.821 3.993 1.00 87.19 86 LYS A C 1
ATOM 691 O O . LYS A 1 86 ? 8.169 -3.389 3.418 1.00 87.19 86 LYS A O 1
ATOM 696 N N . ASN A 1 87 ? 6.337 -4.695 3.431 1.00 87.62 87 ASN A N 1
ATOM 697 C CA . ASN A 1 87 ? 6.527 -5.202 2.078 1.00 87.62 87 ASN A CA 1
ATOM 698 C C . ASN A 1 87 ? 6.486 -4.054 1.056 1.00 87.62 87 ASN A C 1
ATOM 700 O O . ASN A 1 87 ? 7.398 -3.897 0.241 1.00 87.62 87 ASN A O 1
ATOM 704 N N . HIS A 1 88 ? 5.486 -3.179 1.172 1.00 87.50 88 HIS A N 1
ATOM 705 C CA . HIS A 1 88 ? 5.375 -1.997 0.326 1.00 87.50 88 HIS A CA 1
ATOM 706 C C . HIS A 1 88 ? 6.577 -1.040 0.487 1.00 87.50 88 HIS A C 1
ATOM 708 O O . HIS A 1 88 ? 7.092 -0.517 -0.508 1.00 87.50 88 HIS A O 1
ATOM 714 N N . GLN A 1 89 ? 7.098 -0.869 1.709 1.00 87.06 89 GLN A N 1
ATOM 715 C CA . GLN A 1 89 ? 8.320 -0.098 1.974 1.00 87.06 89 GLN A CA 1
ATOM 716 C C . GLN A 1 89 ? 9.538 -0.656 1.254 1.00 87.06 89 GLN A C 1
ATOM 718 O O . GLN A 1 89 ? 10.284 0.096 0.623 1.00 87.06 89 GLN A O 1
ATOM 723 N N . MET A 1 90 ? 9.745 -1.967 1.341 1.00 86.31 90 MET A N 1
ATOM 724 C CA . MET A 1 90 ? 10.882 -2.634 0.722 1.00 86.31 90 MET A CA 1
ATOM 725 C C . MET A 1 90 ? 10.858 -2.469 -0.803 1.00 86.31 90 MET A C 1
ATOM 727 O O . MET A 1 90 ? 11.871 -2.085 -1.399 1.00 86.31 90 MET A O 1
ATOM 731 N N . ILE A 1 91 ? 9.699 -2.697 -1.427 1.00 84.62 91 ILE A N 1
ATOM 732 C CA . ILE A 1 91 ? 9.504 -2.558 -2.878 1.00 84.62 91 ILE A CA 1
ATOM 733 C C . ILE A 1 91 ? 9.751 -1.108 -3.307 1.00 84.62 91 ILE A C 1
ATOM 735 O O . ILE A 1 91 ? 10.557 -0.842 -4.203 1.00 84.62 91 ILE A O 1
ATOM 739 N N . THR A 1 92 ? 9.154 -0.149 -2.598 1.00 82.19 92 THR A N 1
ATOM 740 C CA . THR A 1 92 ? 9.290 1.278 -2.913 1.00 82.19 92 THR A CA 1
ATOM 741 C C . THR A 1 92 ? 10.734 1.763 -2.792 1.00 82.19 92 THR A C 1
ATOM 743 O O . THR A 1 92 ? 11.246 2.440 -3.688 1.00 82.19 92 THR A O 1
ATOM 746 N N . LEU A 1 93 ? 11.432 1.397 -1.710 1.00 81.50 93 LEU A N 1
ATOM 747 C CA . LEU A 1 93 ? 12.834 1.771 -1.516 1.00 81.50 93 LEU A CA 1
ATOM 748 C C . LEU A 1 93 ? 13.740 1.147 -2.576 1.00 81.50 93 LEU A C 1
ATOM 750 O O . LEU A 1 93 ? 14.661 1.820 -3.038 1.00 81.50 93 LEU A O 1
ATOM 754 N N . THR A 1 94 ? 13.470 -0.090 -2.994 1.00 80.62 94 THR A N 1
ATOM 755 C CA . THR A 1 94 ? 14.217 -0.759 -4.068 1.00 80.62 94 THR A CA 1
ATOM 756 C C . THR A 1 94 ? 14.071 0.008 -5.381 1.00 80.62 94 THR A C 1
ATOM 758 O O . THR A 1 94 ? 15.067 0.374 -6.009 1.00 80.62 94 THR A O 1
ATOM 761 N N . ILE A 1 95 ? 12.839 0.345 -5.763 1.00 79.69 95 ILE A N 1
ATOM 762 C CA . ILE A 1 95 ? 12.543 1.025 -7.029 1.00 79.6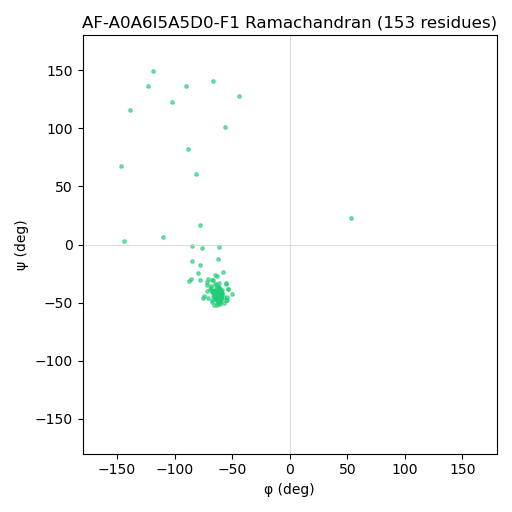9 95 ILE A CA 1
ATOM 763 C C . ILE A 1 95 ? 13.087 2.459 -7.039 1.00 79.69 95 ILE A C 1
ATOM 765 O O . ILE A 1 95 ? 13.759 2.862 -7.990 1.00 79.69 95 ILE A O 1
ATOM 769 N N . TYR A 1 96 ? 12.848 3.247 -5.988 1.00 77.50 96 TYR A N 1
ATOM 770 C CA . TYR A 1 96 ? 13.319 4.636 -5.948 1.00 77.50 96 TYR A CA 1
ATOM 771 C C . TYR A 1 96 ? 14.836 4.757 -5.777 1.00 77.50 96 TYR A C 1
ATOM 773 O O . TYR A 1 96 ? 15.430 5.695 -6.317 1.00 77.50 96 TYR A O 1
ATOM 781 N N . SER A 1 97 ? 15.484 3.800 -5.104 1.00 71.31 97 SER A N 1
ATOM 782 C CA . SER A 1 97 ? 16.952 3.746 -5.053 1.00 71.31 97 SER A CA 1
ATOM 783 C C . SER A 1 97 ? 17.541 3.456 -6.433 1.00 71.31 97 SER A C 1
ATOM 785 O O . SER A 1 97 ? 18.479 4.141 -6.841 1.00 71.31 97 SER A O 1
ATOM 787 N N . ASN A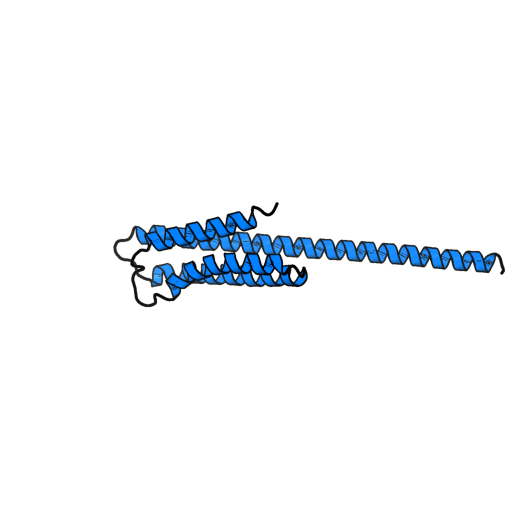 1 98 ? 16.941 2.535 -7.197 1.00 71.56 98 ASN A N 1
ATOM 788 C CA . ASN A 1 98 ? 17.348 2.250 -8.578 1.00 71.56 98 ASN A CA 1
ATOM 789 C C . ASN A 1 98 ? 17.201 3.476 -9.494 1.00 71.56 98 ASN A C 1
ATOM 791 O O . ASN A 1 98 ? 18.023 3.690 -10.382 1.00 71.56 98 ASN A O 1
ATOM 795 N N . LYS A 1 99 ? 16.197 4.326 -9.243 1.00 70.94 99 LYS A N 1
ATOM 796 C CA . LYS A 1 99 ? 15.957 5.573 -9.990 1.00 70.94 99 LYS A CA 1
ATOM 797 C C . LYS A 1 99 ? 16.775 6.774 -9.487 1.00 70.94 99 LYS A C 1
ATOM 799 O O . LYS A 1 99 ? 16.682 7.851 -10.067 1.00 70.94 99 LYS A O 1
ATOM 804 N N . SER A 1 100 ? 17.585 6.616 -8.432 1.00 74.25 100 SER A N 1
ATOM 805 C CA . SER A 1 100 ? 18.348 7.702 -7.787 1.00 74.25 100 SER A CA 1
ATOM 806 C C . SER A 1 100 ? 17.501 8.917 -7.355 1.00 74.25 100 SER A C 1
ATOM 808 O O . SER A 1 100 ? 18.030 10.018 -7.169 1.00 74.25 100 SER A O 1
ATOM 810 N N . ASP A 1 101 ? 16.193 8.737 -7.143 1.00 75.69 101 ASP A N 1
ATOM 811 C CA . ASP A 1 101 ? 15.269 9.828 -6.822 1.00 75.69 101 ASP A CA 1
ATOM 812 C C . ASP A 1 101 ? 15.202 10.081 -5.308 1.00 75.69 101 ASP A C 1
ATOM 814 O O . ASP A 1 101 ? 14.308 9.637 -4.585 1.00 75.69 101 ASP A O 1
ATOM 818 N N . ARG A 1 102 ? 16.184 10.835 -4.803 1.00 75.56 102 ARG A N 1
ATOM 819 C CA . ARG A 1 102 ? 16.293 11.153 -3.368 1.00 75.56 102 ARG A CA 1
ATOM 820 C C . ARG A 1 102 ? 15.114 11.967 -2.827 1.00 75.56 102 ARG A C 1
ATOM 822 O O . ARG A 1 102 ? 14.837 11.888 -1.631 1.00 75.56 102 ARG A O 1
ATOM 829 N N . LYS A 1 103 ? 14.442 12.762 -3.669 1.00 75.94 103 LYS A N 1
ATOM 830 C CA . LYS A 1 103 ? 13.281 13.560 -3.246 1.00 75.94 103 LYS A CA 1
ATOM 831 C C . LYS A 1 103 ? 12.062 12.661 -3.068 1.00 75.94 103 LYS A C 1
ATOM 833 O O . LYS A 1 103 ? 11.400 12.771 -2.039 1.00 75.94 103 LYS A O 1
ATOM 838 N N . ALA A 1 104 ? 11.826 11.737 -4.003 1.00 71.50 104 ALA A N 1
ATOM 839 C CA . ALA A 1 104 ? 10.764 10.743 -3.879 1.00 71.50 104 ALA A CA 1
ATOM 840 C C . ALA A 1 104 ? 10.964 9.835 -2.660 1.00 71.50 104 ALA A C 1
ATOM 842 O O . ALA A 1 104 ? 10.011 9.619 -1.917 1.00 71.50 104 ALA A O 1
ATOM 843 N N . VAL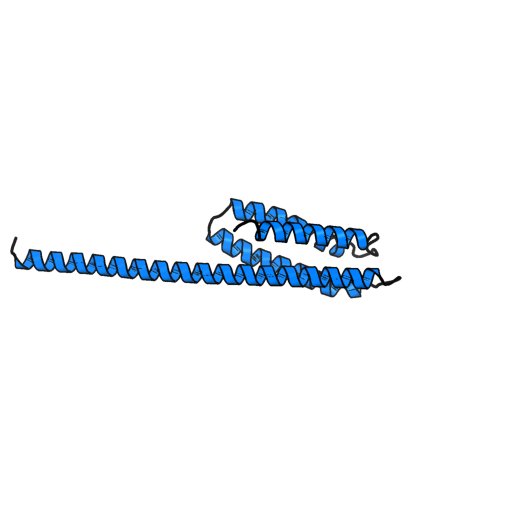 A 1 105 ? 12.199 9.386 -2.390 1.00 74.50 105 VAL A N 1
ATOM 844 C CA . VAL A 1 105 ? 12.511 8.594 -1.185 1.00 74.50 105 VAL A CA 1
ATOM 845 C C . VAL A 1 105 ? 12.191 9.362 0.097 1.00 74.50 105 VAL A C 1
ATOM 847 O O . VAL A 1 105 ? 11.629 8.784 1.024 1.00 74.50 105 VAL A O 1
ATOM 850 N N . LYS A 1 106 ? 12.556 10.650 0.182 1.00 78.44 106 LYS A N 1
ATOM 851 C CA . LYS A 1 106 ? 12.302 11.453 1.386 1.00 78.44 106 LYS A CA 1
ATOM 852 C C . LYS A 1 106 ? 10.803 11.656 1.619 1.00 78.44 106 LYS A C 1
ATOM 854 O O . LYS A 1 106 ? 10.330 11.342 2.701 1.00 78.44 106 LYS A O 1
ATOM 859 N N . ALA A 1 107 ? 10.078 12.117 0.603 1.00 72.00 107 AL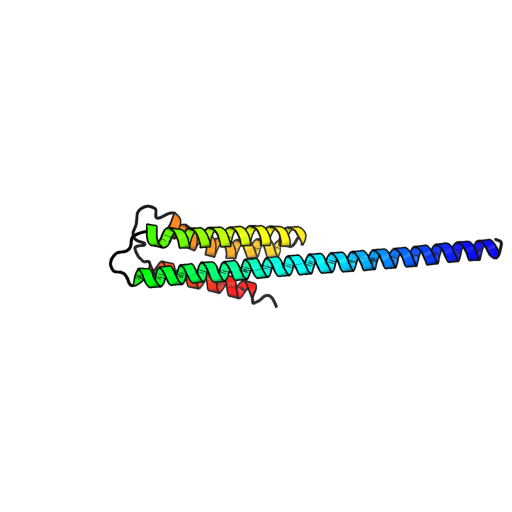A A N 1
ATOM 860 C CA . ALA A 1 107 ? 8.640 12.350 0.712 1.00 72.00 107 ALA A CA 1
ATOM 861 C C . ALA A 1 107 ? 7.871 11.055 1.031 1.00 72.00 107 ALA A C 1
ATOM 863 O O . ALA A 1 107 ? 6.981 11.058 1.869 1.00 72.00 107 ALA A O 1
ATOM 864 N N . TYR A 1 108 ? 8.274 9.926 0.438 1.00 78.62 108 TYR A N 1
ATOM 865 C CA . TYR A 1 108 ? 7.703 8.621 0.770 1.00 78.62 108 TYR A CA 1
ATOM 866 C C . TYR A 1 108 ? 7.920 8.229 2.237 1.00 78.62 108 TYR A C 1
ATOM 868 O O . TYR A 1 108 ? 7.003 7.7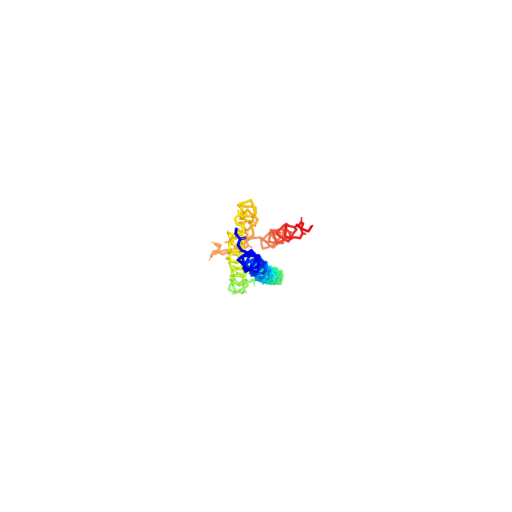27 2.877 1.00 78.62 108 TYR A O 1
ATOM 876 N N . LYS A 1 109 ? 9.122 8.458 2.783 1.00 81.00 109 LYS A N 1
ATOM 877 C CA . LYS A 1 109 ? 9.425 8.134 4.184 1.00 81.00 109 LYS A CA 1
ATOM 878 C C . LYS A 1 109 ? 8.548 8.908 5.162 1.00 81.00 109 LYS A C 1
ATOM 880 O O . LYS A 1 109 ? 8.135 8.328 6.158 1.00 81.00 109 LYS A O 1
ATOM 885 N N . ASP A 1 110 ? 8.279 10.181 4.887 1.00 79.81 110 ASP A N 1
ATOM 886 C CA . ASP A 1 110 ? 7.477 11.022 5.777 1.00 79.81 110 ASP A CA 1
ATOM 887 C C . ASP A 1 110 ? 6.026 10.505 5.867 1.00 79.81 110 ASP A C 1
ATOM 889 O O . ASP A 1 110 ? 5.514 10.321 6.970 1.00 79.81 110 ASP A O 1
ATOM 893 N N . GLU A 1 111 ? 5.406 10.165 4.732 1.00 72.12 111 GLU A N 1
ATOM 894 C CA . GLU A 1 111 ? 4.041 9.610 4.682 1.00 72.12 111 GLU A CA 1
ATOM 895 C C . GLU A 1 111 ? 3.967 8.166 5.205 1.00 72.12 111 GLU A C 1
ATOM 897 O O . GLU A 1 111 ? 3.059 7.811 5.957 1.00 72.12 111 GLU A O 1
ATOM 902 N N . PHE A 1 112 ? 4.964 7.334 4.878 1.00 85.00 112 PHE A N 1
ATOM 903 C CA . PHE A 1 112 ? 5.100 5.984 5.432 1.00 85.00 112 PHE A CA 1
ATOM 904 C C . PHE A 1 112 ? 5.160 6.012 6.963 1.00 85.00 112 PHE A C 1
ATOM 906 O O . PHE A 1 112 ? 4.492 5.218 7.620 1.00 85.00 112 PHE A O 1
ATOM 913 N N . ASN A 1 113 ? 5.948 6.928 7.538 1.00 85.00 113 ASN A N 1
ATOM 914 C CA . ASN A 1 113 ? 6.123 7.019 8.985 1.00 85.00 113 ASN A CA 1
ATOM 915 C C . ASN A 1 113 ? 4.817 7.383 9.695 1.00 85.00 113 ASN A C 1
ATOM 917 O O . ASN A 1 113 ? 4.591 6.896 10.796 1.00 85.00 113 ASN A O 1
ATOM 921 N N . GLN A 1 114 ? 3.952 8.203 9.088 1.00 84.69 114 GLN A N 1
ATOM 922 C CA . GLN A 1 114 ? 2.647 8.522 9.674 1.00 84.69 114 GLN A CA 1
ATOM 923 C C . GLN A 1 114 ? 1.777 7.267 9.794 1.00 84.69 114 GLN A C 1
ATOM 925 O O . GLN A 1 114 ? 1.326 6.948 10.893 1.00 84.69 114 GLN A O 1
ATOM 930 N N . LEU A 1 115 ? 1.616 6.516 8.699 1.00 84.31 115 LEU A N 1
ATOM 931 C CA . LEU A 1 115 ? 0.797 5.299 8.691 1.00 84.31 115 LEU A CA 1
ATOM 932 C C . LEU A 1 115 ? 1.391 4.206 9.586 1.00 84.31 115 LEU A C 1
ATOM 934 O O . LEU A 1 115 ? 0.668 3.541 10.326 1.00 84.31 115 LEU A O 1
ATOM 938 N N . TRP A 1 116 ? 2.716 4.061 9.559 1.00 87.19 116 TRP A N 1
ATOM 939 C CA . TRP A 1 116 ? 3.447 3.143 10.423 1.00 87.19 116 TRP A CA 1
ATOM 940 C C . TRP A 1 116 ? 3.245 3.464 11.903 1.00 87.19 116 TRP A C 1
ATOM 942 O O . TRP A 1 116 ? 2.970 2.559 12.684 1.00 87.19 116 TRP A O 1
ATOM 952 N N . ASN A 1 117 ? 3.370 4.734 12.293 1.00 86.31 117 ASN A N 1
ATOM 953 C CA . ASN A 1 117 ? 3.244 5.135 13.690 1.00 86.31 117 ASN A CA 1
ATOM 954 C C . ASN A 1 117 ? 1.840 4.862 14.219 1.00 86.31 117 ASN A C 1
ATOM 956 O O . ASN A 1 117 ? 1.727 4.250 15.273 1.00 86.31 117 ASN A O 1
ATOM 960 N N . VAL A 1 118 ? 0.798 5.221 13.461 1.00 82.81 118 VAL A N 1
ATOM 961 C CA . VAL A 1 118 ? -0.588 4.956 13.868 1.00 82.81 118 VAL A CA 1
ATOM 962 C C . VAL A 1 118 ? -0.817 3.451 14.030 1.00 82.81 118 VAL A C 1
ATOM 964 O O . VAL A 1 118 ? -1.264 3.022 15.085 1.00 82.81 118 VAL A O 1
ATOM 967 N N . LEU A 1 119 ? -0.429 2.616 13.057 1.00 80.50 119 LEU A N 1
ATOM 968 C CA . LEU A 1 119 ? -0.549 1.154 13.194 1.00 80.50 119 LEU A CA 1
ATOM 969 C C . LEU A 1 119 ? 0.247 0.609 14.393 1.00 80.50 119 LEU A C 1
ATOM 971 O O . LEU A 1 119 ? -0.216 -0.275 15.107 1.00 80.50 119 LEU A O 1
ATOM 975 N N . ASN A 1 120 ? 1.448 1.130 14.632 1.00 81.38 120 ASN A N 1
ATOM 976 C CA . ASN A 1 120 ? 2.330 0.641 15.687 1.00 81.38 120 ASN A CA 1
ATOM 977 C C . ASN A 1 120 ? 1.939 1.137 17.093 1.00 81.38 120 ASN A C 1
ATOM 979 O O . ASN A 1 120 ? 2.362 0.534 18.077 1.00 81.38 120 ASN A O 1
ATOM 983 N N . GLU A 1 121 ? 1.132 2.195 17.213 1.00 77.25 121 GLU A N 1
ATOM 984 C CA . GLU A 1 121 ? 0.559 2.641 18.493 1.00 77.25 121 GLU A CA 1
ATOM 985 C C . GLU A 1 121 ? -0.287 1.527 19.128 1.00 77.25 121 GLU A C 1
ATOM 987 O O . GLU A 1 121 ? -0.096 1.219 20.301 1.00 77.25 121 GLU A O 1
ATOM 992 N N . VAL A 1 122 ? -1.092 0.812 18.333 1.00 67.81 122 VAL A N 1
ATOM 993 C CA . VAL A 1 122 ? -1.884 -0.342 18.807 1.00 67.81 122 VAL A CA 1
ATOM 994 C C . VAL A 1 122 ? -1.006 -1.523 19.206 1.00 67.81 122 VAL A C 1
ATOM 996 O O . VAL A 1 122 ? -1.364 -2.296 20.089 1.00 67.81 122 VAL A O 1
ATOM 999 N N . HIS A 1 123 ? 0.155 -1.681 18.567 1.00 67.06 123 HIS A N 1
ATOM 1000 C CA . HIS A 1 123 ? 1.074 -2.769 18.891 1.00 67.06 123 HIS A CA 1
ATOM 1001 C C . HIS A 1 123 ? 1.773 -2.566 20.242 1.00 67.06 123 HIS A C 1
ATOM 1003 O O . HIS A 1 123 ? 2.031 -3.539 20.945 1.00 67.06 123 HIS A O 1
ATOM 1009 N N . ASN A 1 124 ? 2.082 -1.315 20.597 1.00 63.09 124 ASN A N 1
ATOM 1010 C CA . ASN A 1 124 ? 2.827 -0.986 21.815 1.00 63.09 124 ASN A CA 1
ATOM 1011 C C . ASN A 1 124 ? 1.938 -0.867 23.062 1.00 63.09 124 ASN A C 1
ATOM 1013 O O . ASN A 1 124 ? 2.458 -0.873 24.179 1.00 63.09 124 ASN A O 1
ATOM 1017 N N . GLU A 1 125 ? 0.616 -0.786 22.906 1.00 59.69 125 GLU A N 1
ATOM 1018 C CA . GLU A 1 125 ? -0.338 -0.868 24.016 1.00 59.69 125 GLU A CA 1
ATOM 1019 C C . GLU A 1 125 ? -0.595 -2.331 24.412 1.00 59.69 125 GLU A C 1
ATOM 1021 O O . GLU A 1 125 ? -1.715 -2.826 24.395 1.00 59.69 125 GLU A O 1
ATOM 1026 N N . GLU A 1 126 ? 0.462 -3.034 24.825 1.00 49.53 126 GLU A N 1
ATOM 1027 C CA . GLU A 1 126 ? 0.441 -4.451 25.230 1.00 49.53 126 GLU A CA 1
ATOM 1028 C C . GLU A 1 126 ? -0.469 -4.753 26.446 1.00 49.53 126 GLU A C 1
ATOM 1030 O O . GLU A 1 126 ? -0.574 -5.903 26.861 1.00 49.53 126 GLU A O 1
ATOM 1035 N N . ASN A 1 127 ? -1.117 -3.744 27.047 1.00 49.91 127 ASN A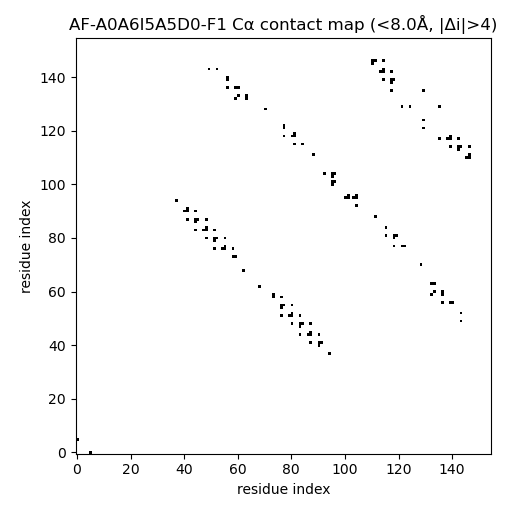 N 1
ATOM 1036 C CA . ASN A 1 127 ? -1.866 -3.888 28.300 1.00 49.91 127 ASN A CA 1
ATOM 1037 C C . ASN A 1 127 ? -3.156 -3.063 28.430 1.00 49.91 127 ASN A C 1
ATOM 1039 O O . ASN A 1 127 ? -3.787 -3.139 29.483 1.00 49.91 127 ASN A O 1
ATOM 1043 N N . ASN A 1 128 ? -3.593 -2.314 27.415 1.00 51.34 128 ASN A N 1
ATOM 1044 C CA . ASN A 1 128 ? -4.804 -1.503 27.533 1.00 51.34 128 ASN A CA 1
ATOM 1045 C C . ASN A 1 128 ? -5.810 -1.878 26.445 1.00 51.34 128 ASN A C 1
ATOM 1047 O O . ASN A 1 128 ? -5.465 -2.018 25.275 1.00 51.34 128 ASN A O 1
ATOM 1051 N N . LYS A 1 129 ? -7.088 -2.003 26.836 1.00 56.47 129 LYS A N 1
ATOM 1052 C CA . LYS A 1 129 ? -8.194 -1.712 25.915 1.00 56.47 129 LYS A CA 1
ATOM 1053 C C . LYS A 1 129 ? -7.800 -0.413 25.220 1.00 56.47 129 LYS A C 1
ATOM 1055 O O . LYS A 1 129 ? -7.454 0.515 25.947 1.00 56.47 129 LYS A O 1
ATOM 1060 N N . ILE A 1 130 ? -7.814 -0.348 23.889 1.00 61.53 130 ILE A N 1
ATOM 1061 C CA . ILE A 1 130 ? -7.571 0.918 23.192 1.00 61.53 130 ILE A CA 1
ATOM 1062 C C . ILE A 1 130 ? -8.618 1.876 23.765 1.00 61.53 130 ILE A C 1
ATOM 1064 O O . ILE A 1 130 ? -9.801 1.751 23.446 1.00 61.53 130 ILE A O 1
ATOM 1068 N N . GLU A 1 131 ? -8.212 2.753 24.694 1.00 58.47 131 GLU A N 1
ATOM 1069 C CA . GLU A 1 131 ? -9.130 3.515 25.565 1.00 58.47 131 GLU A CA 1
ATOM 1070 C C . GLU A 1 131 ? -10.029 4.437 24.730 1.00 58.47 131 GLU A C 1
ATOM 1072 O O . GLU A 1 131 ? -11.033 4.966 25.202 1.00 58.47 131 GLU A O 1
ATOM 1077 N N . ASN A 1 132 ? -9.666 4.598 23.457 1.00 73.75 132 ASN A N 1
ATOM 1078 C CA . ASN A 1 132 ? -10.405 5.315 22.451 1.00 73.75 132 ASN A CA 1
ATOM 1079 C C . ASN A 1 132 ? -10.223 4.663 21.066 1.00 73.75 132 ASN A C 1
ATOM 1081 O O . ASN A 1 132 ? -9.566 5.221 20.181 1.00 73.75 132 ASN A O 1
ATOM 1085 N N . LEU A 1 133 ? -10.768 3.452 20.899 1.00 78.69 133 LEU A N 1
ATOM 1086 C CA . LEU A 1 133 ? -10.742 2.703 19.635 1.00 78.69 133 LEU A CA 1
ATOM 1087 C C . LEU A 1 133 ? -11.307 3.533 18.469 1.00 78.69 133 LEU A C 1
ATOM 1089 O O . LEU A 1 133 ? -10.711 3.561 17.393 1.00 78.69 133 LEU A O 1
ATOM 1093 N N . ASP A 1 134 ? -12.355 4.321 18.717 1.00 82.44 134 ASP A N 1
ATOM 1094 C CA . ASP A 1 134 ? -12.894 5.312 17.778 1.00 82.44 134 ASP A CA 1
ATOM 1095 C C . ASP A 1 134 ? -11.847 6.318 17.281 1.00 82.44 134 ASP A C 1
ATOM 1097 O O . ASP A 1 134 ? -11.731 6.586 16.079 1.00 82.44 134 ASP A O 1
ATOM 1101 N N . ASN A 1 135 ? -11.064 6.899 18.195 1.00 84.75 135 ASN A N 1
ATOM 1102 C CA . ASN A 1 135 ? -10.013 7.841 17.823 1.00 84.75 135 ASN A CA 1
ATOM 1103 C C . ASN A 1 135 ? -8.910 7.154 17.016 1.00 84.75 135 ASN A C 1
ATOM 1105 O O . ASN A 1 135 ? -8.445 7.724 16.028 1.00 84.75 135 ASN A O 1
ATOM 1109 N N . HIS A 1 136 ? -8.541 5.929 17.388 1.00 83.00 136 HIS A N 1
ATOM 1110 C CA . HIS A 1 136 ? -7.552 5.158 16.648 1.00 83.00 136 HIS A CA 1
ATOM 1111 C C . HIS A 1 136 ? -8.032 4.842 15.218 1.00 83.00 136 HIS A C 1
ATOM 1113 O O . HIS A 1 136 ? -7.328 5.136 14.251 1.00 83.00 136 HIS A O 1
ATOM 1119 N N . ILE A 1 137 ? -9.270 4.359 15.056 1.00 87.19 137 ILE A N 1
ATOM 1120 C CA . ILE A 1 137 ? -9.901 4.132 13.744 1.00 87.19 137 ILE A CA 1
ATOM 1121 C C . ILE A 1 137 ? -9.876 5.416 12.906 1.00 87.19 137 ILE A C 1
ATOM 1123 O O . ILE A 1 137 ? -9.527 5.395 11.723 1.00 87.19 137 ILE A O 1
ATOM 1127 N N . LYS A 1 138 ? -10.215 6.560 13.512 1.00 89.56 138 LYS A N 1
ATOM 1128 C CA . LYS A 1 138 ? -10.217 7.859 12.830 1.00 89.56 138 LYS A CA 1
ATOM 1129 C C . LYS A 1 138 ? -8.818 8.286 12.382 1.00 89.56 138 LYS A C 1
ATOM 1131 O O . LYS A 1 138 ? -8.665 8.775 11.258 1.00 89.56 138 LYS A O 1
ATOM 1136 N N . GLN A 1 139 ? -7.806 8.114 13.231 1.00 88.06 139 GLN A N 1
ATOM 1137 C CA . GLN A 1 139 ? -6.409 8.395 12.890 1.00 88.06 139 GLN A CA 1
ATOM 1138 C C . GLN A 1 139 ? -5.926 7.488 11.757 1.00 88.06 139 GLN A C 1
ATOM 1140 O O . GLN A 1 139 ? -5.301 7.977 10.816 1.00 88.06 139 GLN A O 1
ATOM 1145 N N . LEU A 1 140 ? -6.276 6.200 11.799 1.00 87.75 140 LEU A N 1
ATOM 1146 C CA . LEU A 1 140 ? -5.873 5.225 10.792 1.00 87.75 140 LEU A CA 1
ATOM 1147 C C . LEU A 1 140 ? -6.518 5.512 9.432 1.00 87.75 140 LEU A C 1
ATOM 1149 O O . LEU A 1 140 ? -5.815 5.537 8.423 1.00 87.75 140 LEU A O 1
ATOM 1153 N N . LYS A 1 141 ? -7.818 5.835 9.402 1.00 90.31 141 LYS A N 1
ATOM 1154 C CA . LYS A 1 141 ? -8.510 6.303 8.187 1.00 90.31 141 LYS A CA 1
ATOM 1155 C C . LYS A 1 141 ? -7.854 7.550 7.607 1.00 90.31 141 LYS A C 1
ATOM 1157 O O . LYS A 1 141 ? -7.502 7.569 6.435 1.00 90.31 141 LYS A O 1
ATOM 1162 N N . THR A 1 142 ? -7.624 8.561 8.447 1.00 90.56 142 THR A N 1
ATOM 1163 C CA . THR A 1 142 ? -6.995 9.821 8.020 1.00 90.56 142 THR A CA 1
ATOM 1164 C C . THR A 1 142 ? -5.601 9.573 7.442 1.00 90.56 142 THR A C 1
ATOM 1166 O O . THR A 1 142 ? -5.253 10.116 6.396 1.00 90.56 142 THR A O 1
ATOM 1169 N N . SER A 1 143 ? -4.801 8.732 8.100 1.00 88.38 143 SER A N 1
ATOM 1170 C CA . SER A 1 143 ? -3.455 8.409 7.638 1.00 88.38 143 SER A CA 1
ATOM 1171 C C . SER A 1 143 ? -3.466 7.606 6.335 1.00 88.38 143 SER A C 1
ATOM 1173 O O . SER A 1 1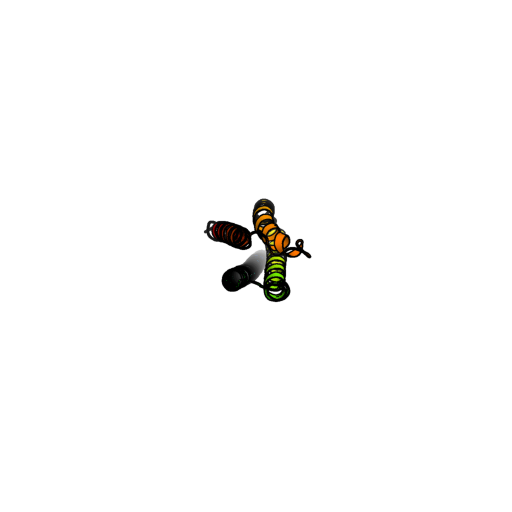43 ? -2.684 7.908 5.434 1.00 88.38 143 SER A O 1
ATOM 1175 N N . LEU A 1 144 ? -4.382 6.642 6.190 1.00 90.00 144 LEU A N 1
ATOM 1176 C CA . LEU A 1 144 ? -4.555 5.885 4.951 1.00 90.00 144 LEU A CA 1
ATOM 1177 C C . LEU A 1 144 ? -5.007 6.787 3.792 1.00 90.00 144 LEU A C 1
ATOM 1179 O O . LEU A 1 144 ? -4.484 6.661 2.687 1.00 90.00 144 LEU A O 1
ATOM 1183 N N . ASP A 1 145 ? -5.936 7.712 4.032 1.00 89.69 145 ASP A N 1
ATOM 1184 C CA . ASP A 1 145 ? -6.437 8.644 3.016 1.00 89.69 145 ASP A CA 1
ATOM 1185 C C . ASP A 1 145 ? -5.363 9.641 2.563 1.00 89.69 145 ASP A C 1
ATOM 1187 O O . ASP A 1 145 ? -5.224 9.901 1.362 1.00 89.69 145 ASP A O 1
ATOM 1191 N N . ASN A 1 146 ? -4.549 10.152 3.493 1.00 87.12 146 ASN A N 1
ATOM 1192 C CA . ASN A 1 146 ? -3.380 10.975 3.166 1.00 87.12 146 ASN A CA 1
ATOM 1193 C C . ASN A 1 146 ? -2.392 10.191 2.295 1.00 87.12 146 ASN A C 1
ATOM 1195 O O . ASN A 1 146 ? -1.947 10.668 1.247 1.00 87.12 146 ASN A O 1
ATOM 1199 N N . PHE A 1 147 ? -2.116 8.948 2.693 1.00 85.44 147 PHE A N 1
ATOM 1200 C CA . PHE A 1 147 ? -1.209 8.069 1.977 1.00 85.44 147 PHE A CA 1
ATOM 1201 C C . PHE A 1 147 ? -1.735 7.727 0.567 1.00 85.44 147 PHE A C 1
ATOM 1203 O O . PHE A 1 147 ? -0.964 7.739 -0.394 1.00 85.44 147 PHE A O 1
ATOM 1210 N N . LYS A 1 148 ? -3.044 7.504 0.388 1.00 86.06 148 LYS A N 1
ATOM 1211 C CA . LYS A 1 148 ? -3.686 7.339 -0.933 1.00 86.06 148 LYS A CA 1
ATOM 1212 C C . LYS A 1 148 ? -3.582 8.592 -1.795 1.00 86.06 148 LYS A C 1
ATOM 1214 O O . LYS A 1 148 ? -3.125 8.518 -2.934 1.00 86.06 148 LYS A O 1
ATOM 1219 N N . SER A 1 149 ? -3.958 9.743 -1.242 1.00 82.75 149 SER A N 1
ATOM 1220 C CA . SER A 1 149 ? -3.989 11.024 -1.958 1.00 82.75 149 SER A CA 1
ATOM 1221 C C . SER A 1 149 ? -2.612 11.407 -2.502 1.00 82.75 149 SER A C 1
ATOM 1223 O O . SER A 1 149 ? -2.495 11.867 -3.636 1.00 82.75 149 SER A O 1
ATOM 1225 N N . TYR A 1 150 ? -1.549 11.156 -1.733 1.00 74.69 150 TYR A N 1
ATOM 1226 C CA . TYR A 1 150 ? -0.174 11.384 -2.181 1.00 74.69 150 TYR A CA 1
ATOM 1227 C C . TYR A 1 150 ? 0.223 10.499 -3.374 1.00 74.69 150 TYR A C 1
ATOM 1229 O O . TYR A 1 150 ? 0.912 10.957 -4.287 1.00 74.69 150 TYR A O 1
ATOM 1237 N N . ASN A 1 151 ? -0.198 9.233 -3.372 1.00 70.38 151 ASN A N 1
ATOM 1238 C CA . ASN A 1 151 ? 0.146 8.287 -4.432 1.00 70.38 151 ASN A CA 1
ATOM 1239 C C . ASN A 1 151 ? -0.725 8.456 -5.689 1.00 70.38 151 ASN A C 1
ATOM 1241 O O . ASN A 1 151 ? -0.262 8.137 -6.778 1.00 70.38 151 ASN A O 1
ATOM 1245 N N . GLN A 1 152 ? -1.937 9.006 -5.558 1.00 69.25 152 GLN A N 1
ATOM 1246 C CA . GLN A 1 152 ? -2.826 9.327 -6.683 1.00 69.25 152 GLN A CA 1
ATOM 1247 C C . GLN A 1 152 ? -2.545 10.710 -7.301 1.00 69.25 152 GLN A C 1
ATOM 1249 O O . GLN A 1 152 ? -2.722 10.894 -8.498 1.00 69.25 152 GLN A O 1
ATOM 1254 N N . GLY A 1 153 ? -2.057 11.684 -6.524 1.00 55.97 153 GLY A N 1
ATOM 1255 C CA . GLY A 1 153 ? -1.775 13.052 -6.987 1.00 55.97 153 GLY A CA 1
ATOM 1256 C C . GLY A 1 153 ? -0.477 13.240 -7.788 1.00 55.97 153 GLY A C 1
ATOM 1257 O O . GLY A 1 153 ? 0.007 14.368 -7.882 1.00 55.97 153 GLY A O 1
ATOM 1258 N N . LYS A 1 154 ? 0.128 12.160 -8.302 1.00 49.59 154 LYS A N 1
ATOM 1259 C CA . LYS A 1 154 ? 1.367 12.184 -9.105 1.00 49.59 154 LYS A CA 1
ATOM 1260 C C . LYS A 1 154 ? 1.181 11.838 -10.591 1.00 49.59 154 LYS A C 1
ATOM 1262 O O . LYS A 1 154 ? 2.191 11.728 -11.288 1.00 49.59 154 LYS A O 1
ATOM 1267 N N . GLU A 1 155 ? -0.057 11.688 -11.062 1.00 36.44 155 GLU A N 1
ATOM 1268 C CA . GLU A 1 155 ? -0.382 11.743 -12.502 1.00 36.44 155 GLU A CA 1
ATOM 1269 C C . GLU A 1 155 ? -0.347 13.188 -13.025 1.00 36.44 155 GLU A C 1
ATOM 1271 O O . GLU A 1 155 ? 0.173 13.388 -14.148 1.00 36.44 155 GLU A O 1
#

Sequence (155 aa):
MNITKKKIFLTLLITACVISLMVSTILSFQLERVNSQQSDELNQSMESLYNTVESHIKALEEINDIDEYEFNTIQPFLYNSLDAIKNHQMITLTIYSNKSDRKAVKAYKDEFNQLWNVLNEVHNEENNKIENLDNHIKQLKTSLDNFKSYNQGKE